Protein AF-A0A0S6X359-F1 (afdb_monomer_lite)

Foldseek 3Di:
DDDDDDDDDDDDDDDDDDDDPPPPPPPPPCPPPPPVVNVVVVVVVVVVVVVVVVVVVVVVCVVVVDPPDQPDDDPDDDDDDPDDLCPDPDVVSNVVVLPDPCNPQVVQKDWDFPVRCVVSVHDAAPADPPHRRTHIDGRDCPSVVVVVPD

Structure (mmCIF, N/CA/C/O backbone):
data_AF-A0A0S6X359-F1
#
_entry.id   AF-A0A0S6X359-F1
#
loop_
_atom_site.group_PDB
_atom_site.id
_atom_site.type_symbol
_atom_site.label_atom_id
_atom_site.label_alt_id
_atom_site.label_comp_id
_atom_site.label_asym_id
_atom_site.label_entity_id
_atom_site.label_seq_id
_atom_site.pdbx_PDB_ins_code
_atom_site.Cartn_x
_atom_site.Cartn_y
_atom_site.Cartn_z
_atom_site.occupancy
_atom_site.B_iso_or_equiv
_atom_site.auth_seq_id
_atom_site.auth_comp_id
_atom_site.auth_asym_id
_atom_site.auth_atom_id
_atom_site.pdbx_PDB_model_num
ATOM 1 N N . MET A 1 1 ? 27.426 44.777 92.783 1.00 36.69 1 MET A N 1
ATOM 2 C CA . MET A 1 1 ? 27.315 44.307 94.180 1.00 36.69 1 MET A CA 1
ATOM 3 C C . MET A 1 1 ? 25.941 43.679 94.297 1.00 36.69 1 MET A C 1
ATOM 5 O O . MET A 1 1 ? 24.993 44.339 93.918 1.00 36.69 1 MET A O 1
ATOM 9 N N . ASP A 1 2 ? 25.731 42.443 94.699 1.00 39.78 2 ASP A N 1
ATOM 10 C CA . ASP A 1 2 ? 26.625 41.382 95.119 1.00 39.78 2 ASP A CA 1
ATOM 11 C C . ASP A 1 2 ? 25.829 40.069 94.984 1.00 39.78 2 ASP A C 1
ATOM 13 O O . ASP A 1 2 ? 24.604 40.048 94.888 1.00 39.78 2 ASP A O 1
ATOM 17 N N . ARG A 1 3 ? 26.592 39.000 94.901 1.00 44.28 3 ARG A N 1
ATOM 18 C CA . ARG A 1 3 ? 26.296 37.586 94.724 1.00 44.28 3 ARG A CA 1
ATOM 19 C C . ARG A 1 3 ? 25.676 37.009 95.997 1.00 44.28 3 ARG A C 1
ATOM 21 O O . ARG A 1 3 ? 26.194 37.316 97.062 1.00 44.28 3 ARG A O 1
ATOM 28 N N . SER A 1 4 ? 24.689 36.110 95.922 1.00 46.25 4 SER A N 1
ATOM 29 C CA . SER A 1 4 ? 24.572 34.955 96.852 1.00 46.25 4 SER A CA 1
ATOM 30 C C . SER A 1 4 ? 23.350 34.078 96.551 1.00 46.25 4 SER A C 1
ATOM 32 O O . SER A 1 4 ? 22.251 34.582 96.378 1.00 46.25 4 SER A O 1
ATOM 34 N N . HIS A 1 5 ? 23.552 32.794 96.224 1.00 42.31 5 HIS A N 1
ATOM 35 C CA . HIS A 1 5 ? 23.699 31.652 97.156 1.00 42.31 5 HIS A CA 1
ATOM 36 C C . HIS A 1 5 ? 22.362 31.355 97.865 1.00 42.31 5 HIS A C 1
ATOM 38 O O . HIS A 1 5 ? 21.879 32.175 98.629 1.00 42.31 5 HIS A O 1
ATOM 44 N N . ALA A 1 6 ? 21.628 30.316 97.448 1.00 51.84 6 ALA A N 1
ATOM 45 C CA . ALA A 1 6 ? 21.773 28.908 97.860 1.00 51.84 6 ALA A CA 1
ATOM 46 C C . ALA A 1 6 ? 21.401 28.666 99.337 1.00 51.84 6 ALA A C 1
ATOM 48 O O . ALA A 1 6 ? 21.749 29.491 100.170 1.00 51.84 6 ALA A O 1
ATOM 49 N N . LEU A 1 7 ? 20.753 27.513 99.595 1.00 50.53 7 LEU A N 1
ATOM 50 C CA . LEU A 1 7 ? 20.481 26.772 100.856 1.00 50.53 7 LEU A CA 1
ATOM 51 C C . LEU A 1 7 ? 18.986 26.380 100.887 1.00 50.53 7 LEU A C 1
ATOM 53 O O . LEU A 1 7 ? 18.125 27.240 100.996 1.00 50.53 7 LEU A O 1
ATOM 57 N N . ASN A 1 8 ? 18.571 25.148 100.571 1.00 38.19 8 ASN A N 1
ATOM 58 C CA . ASN A 1 8 ? 18.839 23.850 101.210 1.00 38.19 8 ASN A CA 1
ATOM 59 C C . ASN A 1 8 ? 18.475 23.820 102.705 1.00 38.19 8 ASN A C 1
ATOM 61 O O . ASN A 1 8 ? 19.251 24.309 103.516 1.00 38.19 8 ASN A O 1
ATOM 65 N N . SER A 1 9 ? 17.354 23.182 103.064 1.00 48.16 9 SER A N 1
ATOM 66 C CA . SER A 1 9 ? 17.328 22.229 104.183 1.00 48.16 9 SER A CA 1
ATOM 67 C C . SER A 1 9 ? 16.037 21.401 104.204 1.00 48.16 9 SER A C 1
ATOM 69 O O . SER A 1 9 ? 14.946 21.873 104.497 1.00 48.16 9 SER A O 1
ATOM 71 N N . THR A 1 10 ? 16.256 20.132 103.901 1.00 45.81 10 THR A N 1
ATOM 72 C CA . THR A 1 10 ? 15.497 18.891 104.087 1.00 45.81 10 THR A CA 1
ATOM 73 C C . THR A 1 10 ? 14.816 18.648 105.448 1.00 45.81 10 THR A C 1
ATOM 75 O O . THR A 1 10 ? 15.339 19.075 106.478 1.00 45.81 10 THR A O 1
ATOM 78 N N . ARG A 1 11 ? 13.832 17.716 105.391 1.00 39.78 11 ARG A N 1
ATOM 79 C CA . ARG A 1 11 ? 13.477 16.624 106.353 1.00 39.78 11 ARG A CA 1
ATOM 80 C C . ARG A 1 11 ? 12.198 16.889 107.186 1.00 39.78 11 ARG A C 1
ATOM 82 O O . ARG A 1 11 ? 12.132 17.927 107.820 1.00 39.78 11 ARG A O 1
ATOM 89 N N . THR A 1 12 ? 11.148 16.055 107.293 1.00 45.44 12 THR A N 1
ATOM 90 C CA . THR A 1 12 ? 10.776 14.654 106.927 1.00 45.44 12 THR A CA 1
ATOM 91 C C . THR A 1 12 ? 9.250 14.535 107.111 1.00 45.44 12 THR A C 1
ATOM 93 O O . THR A 1 12 ? 8.777 14.976 108.153 1.00 45.44 12 THR A O 1
ATOM 96 N N . GLY A 1 13 ? 8.461 14.068 106.135 1.00 38.72 13 GLY A N 1
ATOM 97 C CA . GLY A 1 13 ? 7.997 12.670 105.948 1.00 38.72 13 GLY A CA 1
ATOM 98 C C . GLY A 1 13 ? 6.471 12.590 106.208 1.00 38.72 13 GLY A C 1
ATOM 99 O O . GLY A 1 13 ? 5.935 13.592 106.679 1.00 38.72 13 GLY A O 1
ATOM 100 N N . PRO A 1 14 ? 5.769 11.453 106.037 1.00 53.47 14 PRO A N 1
ATOM 101 C CA . PRO A 1 14 ? 5.949 10.318 105.120 1.00 53.47 14 PRO A CA 1
ATOM 102 C C . PRO A 1 14 ? 4.698 10.121 104.227 1.00 53.47 14 PRO A C 1
ATOM 104 O O . PRO A 1 14 ? 3.604 10.176 104.763 1.00 53.47 14 PRO A O 1
ATOM 107 N N . GLU A 1 15 ? 4.802 9.830 102.928 1.00 48.56 15 GLU A N 1
ATOM 108 C CA . GLU A 1 15 ? 3.670 9.192 102.227 1.00 48.56 15 GLU A CA 1
ATOM 109 C C . GLU A 1 15 ? 4.017 8.728 100.814 1.00 48.56 15 GLU A C 1
ATOM 111 O O . GLU A 1 15 ? 4.836 9.339 100.129 1.00 48.56 15 GLU A O 1
ATOM 116 N N . GLU A 1 16 ? 3.312 7.663 100.443 1.00 51.72 16 GLU A N 1
ATOM 117 C CA . GLU A 1 16 ? 3.075 7.131 99.101 1.00 51.72 16 GLU A CA 1
ATOM 118 C C . GLU A 1 16 ? 4.071 6.085 98.598 1.00 51.72 16 GLU A C 1
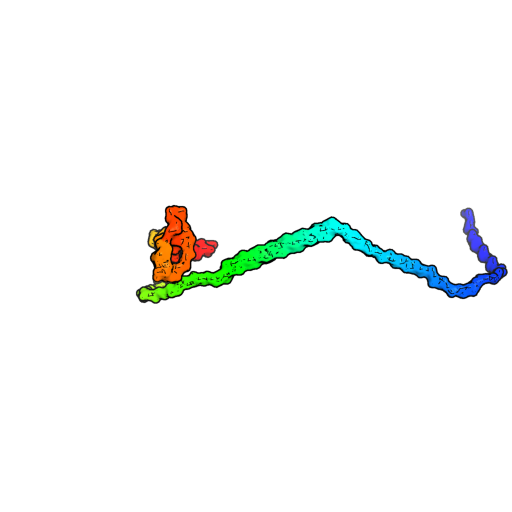ATOM 120 O O . GLU A 1 16 ? 4.992 6.311 97.811 1.00 51.72 16 GLU A O 1
ATOM 125 N N . ASP A 1 17 ? 3.786 4.893 99.122 1.00 50.84 17 ASP A N 1
ATOM 126 C CA . ASP A 1 17 ? 3.877 3.607 98.456 1.00 50.84 17 ASP A CA 1
ATOM 127 C C . ASP A 1 17 ? 3.373 3.648 96.997 1.00 50.84 17 ASP A C 1
ATOM 129 O O . ASP A 1 17 ? 2.346 4.244 96.673 1.00 50.84 17 ASP A O 1
ATOM 133 N N . ASP A 1 18 ? 4.112 2.903 96.181 1.00 50.03 18 ASP A N 1
ATOM 134 C CA . ASP A 1 18 ? 3.667 2.079 95.063 1.00 50.03 18 ASP A CA 1
ATOM 135 C C . ASP A 1 18 ? 3.185 2.729 93.751 1.00 50.03 18 ASP A C 1
ATOM 137 O O . ASP A 1 18 ? 2.108 3.299 93.583 1.00 50.03 18 ASP A O 1
ATOM 141 N N . GLU A 1 19 ? 4.062 2.515 92.770 1.00 55.19 19 GLU A N 1
ATOM 142 C CA . GLU A 1 19 ? 3.860 2.472 91.331 1.00 55.19 19 GLU A CA 1
ATOM 143 C C . GLU A 1 19 ? 2.450 2.037 90.896 1.00 55.19 19 GLU A C 1
ATOM 145 O O . GLU A 1 19 ? 2.047 0.897 91.101 1.00 55.19 19 GLU A O 1
ATOM 150 N N . ASP A 1 20 ? 1.773 2.888 90.124 1.00 48.50 20 ASP A N 1
ATOM 151 C CA . ASP A 1 20 ? 0.912 2.401 89.048 1.00 48.50 20 ASP A CA 1
ATOM 152 C C . ASP A 1 20 ? 0.941 3.387 87.875 1.00 48.50 20 ASP A C 1
ATOM 154 O O . ASP A 1 20 ? 0.228 4.393 87.795 1.00 48.50 20 ASP A O 1
ATOM 158 N N . GLY A 1 21 ? 1.858 3.111 86.948 1.00 51.25 21 GLY A N 1
ATOM 159 C CA . GLY A 1 21 ? 2.029 3.848 85.707 1.00 51.25 21 GLY A CA 1
ATOM 160 C C . GLY A 1 21 ? 0.817 3.692 84.792 1.00 51.25 21 GLY A C 1
ATOM 161 O O . GLY A 1 21 ? 0.808 2.852 83.899 1.00 51.25 21 GLY A O 1
ATOM 162 N N . GLN A 1 22 ? -0.177 4.564 84.947 1.00 45.03 22 GLN A N 1
ATOM 163 C CA . GLN A 1 22 ? -1.265 4.748 83.981 1.00 45.03 22 GLN A CA 1
ATOM 164 C C . GLN A 1 22 ? -1.031 6.004 83.135 1.00 45.03 22 GLN A C 1
ATOM 166 O O . GLN A 1 22 ? -1.854 6.913 83.048 1.00 45.03 22 GLN A O 1
ATOM 171 N N . GLY A 1 23 ? 0.116 6.042 82.456 1.00 48.44 23 GLY A N 1
ATOM 172 C CA . GLY A 1 23 ? 0.309 6.896 81.289 1.00 48.44 23 GLY A CA 1
ATOM 173 C C . GLY A 1 23 ? -0.440 6.292 80.105 1.00 48.44 23 GLY A C 1
ATOM 174 O O . GLY A 1 23 ? 0.139 5.556 79.312 1.00 48.44 23 GLY A O 1
ATOM 175 N N . ALA A 1 24 ? -1.742 6.553 79.998 1.00 48.31 24 ALA 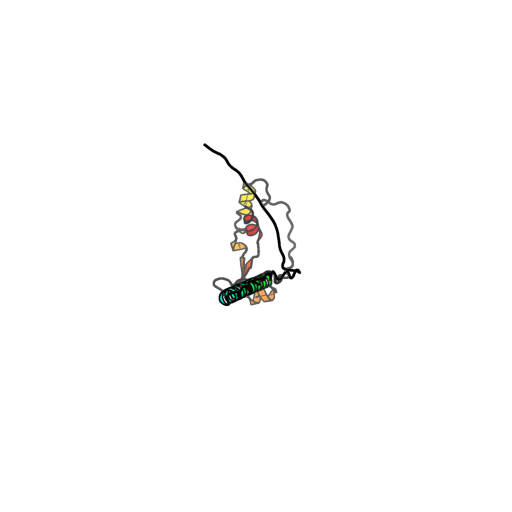A N 1
ATOM 176 C CA . ALA A 1 24 ? -2.543 6.125 78.859 1.00 48.31 24 ALA A CA 1
ATOM 177 C C . ALA A 1 24 ? -2.047 6.822 77.578 1.00 48.31 24 ALA A C 1
ATOM 179 O O . ALA A 1 24 ? -2.421 7.955 77.277 1.00 48.31 24 ALA A O 1
ATOM 180 N N . TYR A 1 25 ? -1.201 6.142 76.802 1.00 54.09 25 TYR A N 1
ATOM 181 C CA . TYR A 1 25 ? -0.859 6.553 75.444 1.00 54.09 25 TYR A CA 1
ATOM 182 C C . TYR A 1 25 ? -2.120 6.456 74.583 1.00 54.09 25 TYR A C 1
ATOM 184 O O . TYR A 1 25 ? -2.498 5.391 74.090 1.00 54.09 25 TYR A O 1
ATOM 192 N N . GLN A 1 26 ? -2.814 7.580 74.440 1.00 56.38 26 GLN A N 1
ATOM 193 C CA . GLN A 1 26 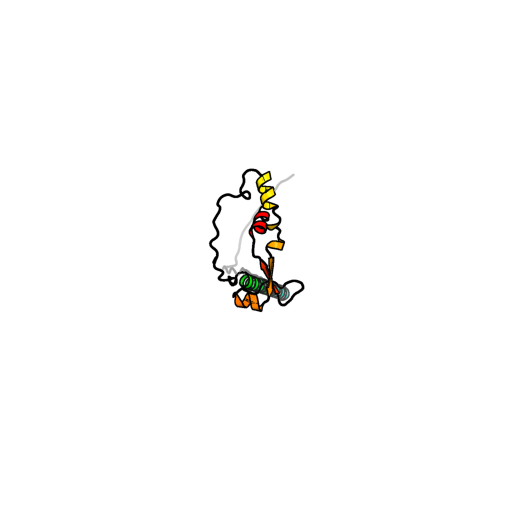? -3.989 7.697 73.597 1.00 56.38 26 GLN A CA 1
ATOM 194 C C . GLN A 1 26 ? -3.538 7.666 72.131 1.00 56.38 26 GLN A C 1
ATOM 196 O O . GLN A 1 26 ? -3.219 8.687 71.524 1.00 56.38 26 GLN A O 1
ATOM 201 N N . TRP A 1 27 ? -3.482 6.467 71.550 1.00 47.00 27 TRP A N 1
ATOM 202 C CA . TRP A 1 27 ? -3.286 6.292 70.116 1.00 47.00 27 TRP A CA 1
ATOM 203 C C . TRP A 1 27 ? -4.485 6.893 69.381 1.00 47.00 27 TRP A C 1
ATOM 205 O O . TRP A 1 27 ? -5.520 6.245 69.205 1.00 47.00 27 TRP A O 1
ATOM 215 N N . HIS A 1 28 ? -4.356 8.137 68.919 1.00 51.56 28 HIS A N 1
ATOM 216 C CA . HIS A 1 28 ? -5.240 8.670 67.894 1.00 51.56 28 HIS A CA 1
ATOM 217 C C . HIS A 1 28 ? -5.003 7.871 66.610 1.00 51.56 28 HIS A C 1
ATOM 219 O O . HIS A 1 28 ? -4.172 8.216 65.772 1.00 51.56 28 HIS A O 1
ATOM 225 N N . THR A 1 29 ? -5.743 6.776 66.445 1.00 60.03 29 THR A N 1
ATOM 226 C CA . THR A 1 29 ? -5.913 6.143 65.142 1.00 60.03 29 THR A CA 1
ATOM 227 C C . THR A 1 29 ? -6.657 7.144 64.270 1.00 60.03 29 THR A C 1
ATOM 229 O O . THR A 1 29 ? -7.881 7.264 64.305 1.00 60.03 29 THR A O 1
ATOM 232 N N . GLN A 1 30 ? -5.895 7.933 63.513 1.00 56.25 30 GLN A N 1
ATOM 233 C CA . GLN A 1 30 ? -6.420 8.842 62.507 1.00 56.25 30 GLN A CA 1
ATOM 234 C C . GLN A 1 30 ? -7.052 7.982 61.406 1.00 56.25 30 GLN A C 1
ATOM 236 O O . GLN A 1 30 ? -6.434 7.630 60.401 1.00 56.25 30 GLN A O 1
ATOM 241 N N . ARG A 1 31 ? -8.304 7.570 61.624 1.00 51.72 31 ARG A N 1
ATOM 242 C CA . ARG A 1 31 ? -9.117 6.886 60.626 1.00 51.72 31 ARG A CA 1
ATOM 243 C C . ARG A 1 31 ? -9.404 7.925 59.555 1.00 51.72 31 ARG A C 1
ATOM 245 O O . ARG A 1 31 ? -10.353 8.695 59.671 1.00 51.72 31 ARG A O 1
ATOM 252 N N . SER A 1 32 ? -8.518 8.008 58.562 1.00 57.84 32 SER A N 1
ATOM 253 C CA . SER A 1 32 ? -8.685 8.904 57.423 1.00 57.84 32 SER A CA 1
ATOM 254 C C . SER A 1 32 ? -9.991 8.532 56.722 1.00 57.84 32 SER A C 1
ATOM 256 O O . SER A 1 32 ? -10.086 7.587 55.943 1.00 57.84 32 SER A O 1
ATOM 258 N N . SER A 1 33 ? -11.046 9.256 57.079 1.00 59.41 33 SER A N 1
ATOM 259 C CA . SER A 1 33 ? -12.329 9.240 56.403 1.00 59.41 33 SER A CA 1
ATOM 260 C C . SER A 1 33 ? -12.076 9.802 55.007 1.00 59.41 33 SER A C 1
ATOM 262 O O . SER A 1 33 ? -12.167 11.010 54.773 1.00 59.41 33 SER A O 1
ATOM 264 N N . ARG A 1 34 ? -11.663 8.932 54.079 1.00 60.12 34 ARG A N 1
ATOM 265 C CA . ARG A 1 34 ? -11.562 9.273 52.663 1.00 60.12 34 ARG A CA 1
ATOM 266 C C . ARG A 1 34 ? -12.941 9.745 52.229 1.00 60.12 34 ARG A C 1
ATOM 268 O O . ARG A 1 34 ? -13.904 8.984 52.270 1.00 60.12 34 ARG A O 1
ATOM 275 N N . SER A 1 35 ? -13.019 11.018 51.858 1.00 69.50 35 SER A N 1
ATOM 276 C CA . SER A 1 35 ? -14.245 11.630 51.363 1.00 69.50 35 SER A CA 1
ATOM 277 C C . SER A 1 35 ? -14.847 10.758 50.251 1.00 69.50 35 SER A C 1
ATOM 279 O O . SER A 1 35 ? -14.128 10.362 49.331 1.00 69.50 35 SER A O 1
ATOM 281 N N . PRO A 1 36 ? -16.159 10.473 50.267 1.00 70.88 36 PRO A N 1
ATOM 282 C CA . PRO A 1 36 ? -16.799 9.690 49.208 1.00 70.88 36 PRO A CA 1
ATOM 283 C C . PRO A 1 36 ? -16.588 10.313 47.815 1.00 70.88 36 PRO A C 1
ATOM 285 O O . PRO A 1 36 ? -16.563 9.605 46.809 1.00 70.88 36 PRO A O 1
ATOM 288 N N . ARG A 1 37 ? -16.330 11.629 47.751 1.00 71.00 37 ARG A N 1
ATOM 289 C CA . ARG A 1 37 ? -16.006 12.352 46.513 1.00 71.00 37 ARG A CA 1
ATOM 290 C C . ARG A 1 37 ? -14.653 11.943 45.924 1.00 71.00 37 ARG A C 1
ATOM 292 O O . ARG A 1 37 ? -14.543 11.824 44.708 1.00 71.00 37 ARG A O 1
ATOM 299 N N . THR A 1 38 ? -13.637 11.687 46.753 1.00 74.44 38 THR A N 1
ATOM 300 C CA . THR A 1 38 ? -12.316 11.256 46.260 1.00 74.44 38 THR A CA 1
ATOM 301 C C . THR A 1 38 ? -12.335 9.801 45.796 1.00 74.44 38 THR A C 1
ATOM 303 O O . THR A 1 38 ? -11.687 9.485 44.800 1.00 74.44 38 THR A O 1
ATOM 306 N N . SER A 1 39 ? -13.144 8.944 46.431 1.00 79.06 39 SER A N 1
ATOM 307 C CA . SER A 1 39 ? -13.396 7.579 45.942 1.00 79.06 39 SER A CA 1
ATOM 308 C C . SER A 1 39 ? -14.139 7.568 44.605 1.00 79.06 39 SER A C 1
ATOM 310 O O . SER A 1 39 ? -13.753 6.825 43.710 1.00 79.06 39 SER A O 1
ATOM 312 N N . CYS A 1 40 ? -15.152 8.421 44.423 1.00 86.31 40 CYS A N 1
ATOM 313 C CA . CYS A 1 40 ? -15.886 8.511 43.156 1.00 86.31 40 CYS A CA 1
ATOM 314 C C . CYS A 1 40 ? -14.978 8.940 41.989 1.00 86.31 40 CYS A C 1
ATOM 316 O O . CYS A 1 40 ? -14.972 8.309 40.934 1.00 86.31 40 CYS A O 1
ATOM 318 N N . LEU A 1 41 ? -14.134 9.958 42.195 1.00 89.12 41 LEU A N 1
ATOM 319 C CA . LEU A 1 41 ? -13.168 10.394 41.182 1.00 89.12 41 LEU A CA 1
ATOM 320 C C . LEU A 1 41 ? -12.104 9.329 40.883 1.00 89.12 41 LEU A C 1
ATOM 322 O O . LEU A 1 41 ? -11.675 9.200 39.738 1.00 89.12 41 LEU A O 1
ATOM 326 N N . ALA A 1 42 ? -11.682 8.559 41.889 1.00 90.12 42 ALA A N 1
ATOM 327 C CA . ALA A 1 42 ? -10.769 7.439 41.687 1.00 90.12 42 ALA A CA 1
ATOM 328 C C . ALA A 1 42 ? -11.413 6.332 40.835 1.00 90.12 42 ALA A C 1
ATOM 330 O O . ALA A 1 42 ? -10.784 5.869 39.888 1.00 90.12 42 ALA A O 1
ATOM 331 N N . LEU A 1 43 ? -12.674 5.979 41.109 1.00 92.81 43 LEU A N 1
ATOM 332 C CA . LEU A 1 43 ? -13.438 5.009 40.315 1.00 92.81 43 LEU A CA 1
ATOM 333 C C . LEU A 1 43 ? -13.651 5.483 38.873 1.00 92.81 43 LEU A C 1
ATOM 335 O O . LEU A 1 43 ? -13.481 4.716 37.933 1.00 92.81 43 LEU A O 1
ATOM 339 N N . LEU A 1 44 ? -13.971 6.761 38.671 1.00 95.56 44 LEU A N 1
ATOM 340 C CA . LEU A 1 44 ? -14.121 7.308 37.324 1.00 95.56 44 LEU A CA 1
ATOM 341 C C . LEU A 1 44 ? -12.810 7.215 36.526 1.00 95.56 44 LEU A C 1
ATOM 343 O O . LEU A 1 44 ? -12.817 6.818 35.363 1.00 95.56 44 LEU A O 1
ATOM 347 N N . ARG A 1 45 ? -11.670 7.537 37.151 1.00 95.31 45 ARG A N 1
ATOM 348 C CA . ARG A 1 45 ? -10.348 7.449 36.507 1.00 95.31 45 ARG A CA 1
ATOM 349 C C . ARG A 1 45 ? -9.980 6.017 36.131 1.00 95.31 45 ARG A C 1
ATOM 351 O O . ARG A 1 45 ? -9.465 5.804 35.036 1.00 95.31 45 ARG A O 1
ATOM 358 N N . THR A 1 46 ? -10.248 5.045 37.003 1.00 96.06 46 THR A N 1
ATOM 359 C CA . THR A 1 46 ? -9.975 3.635 36.692 1.00 96.06 46 THR A CA 1
ATOM 360 C C . THR A 1 46 ? -10.864 3.133 35.559 1.00 96.06 46 THR A C 1
ATOM 362 O O . THR A 1 46 ? -10.365 2.446 34.671 1.00 96.06 46 THR A O 1
ATOM 365 N N . LEU A 1 47 ? -12.138 3.536 35.516 1.00 97.12 47 LEU A N 1
ATOM 366 C CA . LEU A 1 47 ? -13.042 3.204 34.411 1.00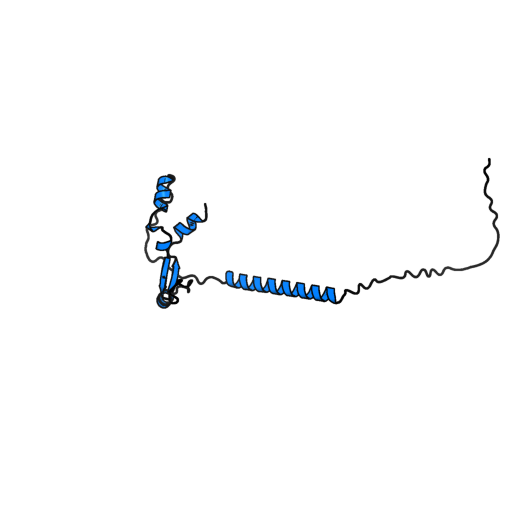 97.12 47 LEU A CA 1
ATOM 367 C C . LEU A 1 47 ? -12.569 3.791 33.074 1.00 97.12 47 LEU A C 1
ATOM 369 O O . LEU A 1 47 ? -12.540 3.072 32.078 1.00 97.12 47 LEU A O 1
ATOM 373 N N . ILE A 1 48 ? -12.141 5.059 33.045 1.00 97.56 48 ILE A N 1
ATOM 374 C CA . ILE A 1 48 ? -11.605 5.695 31.827 1.00 97.56 48 ILE A CA 1
ATOM 375 C C . ILE A 1 48 ? -10.334 4.981 31.348 1.00 97.56 48 ILE A C 1
ATOM 377 O O . ILE A 1 48 ? -10.187 4.728 30.153 1.00 97.56 48 ILE A O 1
ATOM 381 N N . LEU A 1 49 ? -9.425 4.619 32.260 1.00 97.25 49 LEU A N 1
ATOM 382 C CA . LEU A 1 49 ? -8.210 3.879 31.907 1.00 97.25 49 LEU A CA 1
ATOM 383 C C . LEU A 1 49 ? -8.525 2.490 31.344 1.00 97.25 49 LEU A C 1
ATOM 385 O O . LEU A 1 49 ? -7.942 2.107 30.335 1.00 97.25 49 LEU A O 1
ATOM 389 N N . LEU A 1 50 ? -9.466 1.758 31.946 1.00 97.56 50 LEU A N 1
ATOM 390 C CA . LEU A 1 50 ? -9.899 0.451 31.444 1.00 97.56 50 LEU A CA 1
ATOM 391 C C . LEU A 1 50 ? -10.576 0.562 30.072 1.00 97.56 50 LEU A C 1
ATOM 393 O O . LEU A 1 50 ? -10.302 -0.247 29.185 1.00 97.56 50 LEU A O 1
ATOM 397 N N . ALA A 1 51 ? -11.415 1.579 29.866 1.00 97.56 51 ALA A N 1
ATOM 398 C CA . ALA A 1 51 ? -12.031 1.856 28.570 1.00 97.56 51 ALA A CA 1
ATOM 399 C C . ALA A 1 51 ? -10.975 2.193 27.503 1.00 97.56 51 ALA A C 1
ATOM 401 O O . ALA A 1 51 ? -11.012 1.655 26.401 1.00 97.56 51 ALA A O 1
ATOM 402 N N . SER A 1 52 ? -9.984 3.018 27.846 1.00 98.06 52 SER A N 1
ATOM 403 C CA . SER A 1 52 ? -8.872 3.343 26.947 1.00 98.06 52 SER A CA 1
ATOM 404 C C . SER A 1 52 ? -8.029 2.109 26.615 1.00 98.06 52 SER A C 1
ATOM 406 O O . SER A 1 52 ? -7.755 1.844 25.445 1.00 98.06 52 SER A O 1
ATOM 408 N N . LEU A 1 53 ? -7.654 1.311 27.619 1.00 97.56 53 LEU A N 1
ATOM 409 C CA . LEU A 1 53 ? -6.831 0.117 27.427 1.00 97.56 53 LEU A CA 1
ATOM 410 C C . LEU A 1 53 ? -7.551 -0.937 26.578 1.00 97.56 53 LEU A C 1
ATOM 412 O O . LEU A 1 53 ? -6.953 -1.502 25.667 1.00 97.56 53 LEU A O 1
ATOM 416 N N . SER A 1 54 ? -8.839 -1.169 26.841 1.00 97.31 54 SER A N 1
ATOM 417 C CA . SER A 1 54 ? -9.654 -2.100 26.054 1.00 97.31 54 SER A CA 1
ATOM 418 C C . SER A 1 54 ? -9.838 -1.625 24.613 1.00 97.31 54 SER A C 1
ATOM 420 O O . SER A 1 54 ? -9.677 -2.426 23.694 1.00 97.31 54 SER A O 1
ATOM 422 N N . LEU A 1 55 ? -10.082 -0.330 24.386 1.00 97.00 55 LEU A N 1
ATOM 423 C CA . LEU A 1 55 ? -10.176 0.221 23.035 1.00 97.00 55 LEU A CA 1
ATOM 424 C C . LEU A 1 55 ? -8.854 0.066 22.271 1.00 97.00 55 LEU A C 1
ATOM 426 O O . LEU A 1 55 ? -8.858 -0.407 21.138 1.00 97.00 55 LEU A O 1
ATOM 430 N N . ASN A 1 56 ? -7.722 0.390 22.901 1.00 96.25 56 ASN A N 1
ATOM 431 C CA . ASN A 1 56 ? -6.401 0.195 22.300 1.00 96.25 56 ASN A CA 1
ATOM 432 C C . ASN A 1 56 ? -6.125 -1.285 21.998 1.00 96.25 56 ASN A C 1
ATOM 434 O O . ASN A 1 56 ? -5.648 -1.602 20.912 1.00 96.25 56 ASN A O 1
ATOM 438 N N . ALA A 1 57 ? -6.480 -2.203 22.902 1.00 95.56 57 ALA A N 1
ATOM 439 C CA . ALA A 1 57 ? -6.339 -3.639 22.667 1.00 95.56 57 ALA A CA 1
ATOM 440 C C . ALA A 1 57 ? -7.177 -4.118 21.468 1.00 95.56 57 ALA A C 1
ATOM 442 O O . ALA A 1 57 ? -6.687 -4.892 20.647 1.00 95.56 57 ALA A O 1
ATOM 443 N N . VAL A 1 58 ? -8.412 -3.624 21.319 1.00 95.88 58 VAL A N 1
ATOM 444 C CA . VAL A 1 58 ? -9.273 -3.932 20.164 1.00 95.88 58 VAL A CA 1
ATOM 445 C C . VAL A 1 58 ? -8.682 -3.378 18.868 1.00 95.88 58 VAL A C 1
ATOM 447 O O . VAL A 1 58 ? -8.660 -4.082 17.859 1.00 95.88 58 VAL A O 1
ATOM 450 N N . LEU A 1 59 ? -8.183 -2.141 18.876 1.00 93.38 59 LEU A N 1
ATOM 451 C CA . LEU A 1 59 ? -7.560 -1.529 17.700 1.00 93.38 59 LEU A CA 1
ATOM 452 C C . LEU A 1 59 ? -6.293 -2.282 17.279 1.00 93.38 59 LEU A C 1
ATOM 454 O O . LEU A 1 59 ? -6.156 -2.623 16.106 1.00 93.38 59 LEU A O 1
ATOM 458 N N . LEU A 1 60 ? -5.429 -2.633 18.235 1.00 91.94 60 LEU A N 1
ATOM 459 C CA . LEU A 1 60 ? -4.237 -3.442 17.981 1.00 91.94 60 LEU A CA 1
ATOM 460 C C . LEU A 1 60 ? -4.613 -4.826 17.449 1.00 91.94 60 LEU A C 1
ATOM 462 O O . LEU A 1 60 ? -4.050 -5.270 16.455 1.00 91.94 60 LEU A O 1
ATOM 466 N N . HIS A 1 61 ? -5.609 -5.494 18.036 1.00 91.38 61 HIS A N 1
ATOM 467 C CA . HIS A 1 61 ? -6.075 -6.784 17.529 1.00 91.38 61 HIS A CA 1
ATOM 468 C C . HIS A 1 61 ? -6.568 -6.686 16.078 1.00 91.38 61 HIS A C 1
ATOM 470 O O . HIS A 1 61 ? -6.290 -7.569 15.274 1.00 91.38 61 HIS A O 1
ATOM 476 N N . ARG A 1 62 ? -7.279 -5.612 15.712 1.00 85.56 62 ARG A N 1
ATOM 477 C CA . ARG A 1 62 ? -7.718 -5.388 14.324 1.00 85.56 62 ARG A CA 1
ATOM 478 C C . ARG A 1 62 ? -6.555 -5.090 13.379 1.00 85.56 62 ARG A C 1
ATOM 480 O O . ARG A 1 62 ? -6.608 -5.523 12.235 1.00 85.56 62 ARG A O 1
ATOM 487 N N . GLN A 1 63 ? -5.523 -4.392 13.846 1.00 80.38 63 GLN A N 1
ATOM 488 C CA . GLN A 1 63 ? -4.335 -4.068 13.053 1.00 80.38 63 GLN A CA 1
ATOM 489 C C . GLN A 1 63 ? -3.415 -5.280 12.838 1.00 80.38 63 GLN A C 1
ATOM 491 O O . GLN A 1 63 ? -2.855 -5.441 11.758 1.00 80.38 63 GLN A O 1
ATOM 496 N N . TYR A 1 64 ? -3.266 -6.134 13.853 1.00 79.00 64 TYR A N 1
ATOM 497 C CA . TYR A 1 64 ? -2.422 -7.334 13.810 1.00 79.00 64 TYR A CA 1
ATOM 498 C C . TYR A 1 64 ? -3.177 -8.607 13.422 1.00 79.00 64 TYR A C 1
ATOM 500 O O . TYR A 1 64 ? -2.569 -9.677 13.326 1.00 79.00 64 TYR A O 1
ATOM 508 N N . ALA A 1 65 ? -4.489 -8.520 13.183 1.00 79.06 65 ALA A N 1
ATOM 509 C CA . ALA A 1 65 ? -5.224 -9.589 12.528 1.00 79.06 65 ALA A CA 1
ATOM 510 C C . ALA A 1 65 ? -4.508 -9.906 11.211 1.00 79.06 65 ALA A C 1
ATOM 512 O O . ALA A 1 65 ? -4.276 -9.012 10.397 1.00 79.06 65 ALA A O 1
ATOM 513 N N . LYS A 1 66 ? -4.094 -11.169 11.043 1.00 71.00 66 LYS A N 1
ATOM 514 C CA . LYS A 1 66 ? -3.263 -11.586 9.910 1.00 71.00 66 LYS A CA 1
ATOM 515 C C . LYS A 1 66 ? -3.887 -11.084 8.605 1.00 71.00 66 LYS A C 1
ATOM 517 O O . LYS A 1 66 ? -5.035 -11.446 8.328 1.00 71.00 66 LYS A O 1
ATOM 522 N N . PRO A 1 67 ? -3.160 -10.287 7.803 1.00 67.00 67 PRO A N 1
ATOM 523 C CA . PRO A 1 67 ? -3.674 -9.863 6.518 1.00 67.00 67 PRO A CA 1
ATOM 524 C C . PRO A 1 67 ? -3.909 -11.107 5.663 1.00 67.00 67 PRO A C 1
ATOM 526 O O . PRO A 1 67 ? -3.069 -12.010 5.610 1.00 67.00 67 PRO A O 1
ATOM 529 N N . ARG A 1 68 ? -5.070 -11.172 5.010 1.00 68.00 68 ARG A N 1
ATOM 530 C CA . ARG A 1 68 ? -5.351 -12.225 4.036 1.00 68.00 68 ARG A CA 1
ATOM 531 C C . ARG A 1 68 ? -4.438 -11.985 2.835 1.00 68.00 68 ARG A C 1
ATOM 533 O O . ARG A 1 68 ? -4.663 -11.064 2.058 1.00 68.00 68 ARG A O 1
ATOM 540 N N . THR A 1 69 ? -3.363 -12.756 2.730 1.00 67.88 69 THR A N 1
ATOM 541 C CA . THR A 1 69 ? -2.438 -12.670 1.598 1.00 67.88 69 THR A CA 1
ATOM 542 C C . THR A 1 69 ? -3.112 -13.221 0.354 1.00 67.88 69 THR A C 1
ATOM 544 O O . THR A 1 69 ? -3.644 -14.329 0.392 1.00 67.88 69 THR A O 1
ATOM 547 N N . ALA A 1 70 ? -3.047 -12.492 -0.756 1.00 65.88 70 ALA A N 1
ATOM 548 C CA . ALA A 1 70 ? -3.350 -13.083 -2.049 1.00 65.88 70 ALA A CA 1
ATOM 549 C C . ALA A 1 70 ? -2.286 -14.158 -2.322 1.00 65.88 70 ALA A C 1
ATOM 551 O O . ALA A 1 70 ? -1.091 -13.860 -2.302 1.00 65.88 70 ALA A O 1
ATOM 552 N N . HIS A 1 71 ? -2.687 -15.411 -2.538 1.00 73.31 71 HIS A N 1
ATOM 553 C CA . HIS A 1 71 ? -1.781 -16.539 -2.803 1.00 73.31 71 HIS A CA 1
ATOM 554 C C . HIS A 1 71 ? -1.158 -16.480 -4.217 1.00 73.31 71 HIS A C 1
ATOM 556 O O . HIS A 1 71 ? -1.035 -17.490 -4.911 1.00 73.31 71 HIS A O 1
ATOM 562 N N . LEU A 1 72 ? -0.769 -15.281 -4.656 1.00 71.38 72 LEU A N 1
ATOM 563 C CA . LEU A 1 72 ? -0.228 -14.991 -5.975 1.00 71.38 72 LEU A CA 1
ATOM 564 C C . LEU A 1 72 ? 1.091 -15.736 -6.181 1.00 71.38 72 LEU A C 1
ATOM 566 O O . LEU A 1 72 ? 2.037 -15.619 -5.400 1.00 71.38 72 LEU A O 1
ATOM 570 N N . ARG A 1 73 ? 1.157 -16.496 -7.273 1.00 70.06 73 ARG A N 1
ATOM 571 C CA . ARG A 1 73 ? 2.374 -17.160 -7.740 1.00 70.06 73 ARG A CA 1
ATOM 572 C C . ARG A 1 73 ? 2.918 -16.413 -8.948 1.00 70.06 73 ARG A C 1
ATOM 574 O O . ARG A 1 73 ? 2.160 -16.082 -9.854 1.00 70.06 73 ARG A O 1
ATOM 581 N N . ARG A 1 74 ? 4.237 -16.209 -8.999 1.00 69.06 74 ARG A N 1
ATOM 582 C CA . ARG A 1 74 ? 4.907 -15.785 -10.235 1.00 69.06 74 ARG A CA 1
ATOM 583 C C . ARG A 1 74 ? 4.831 -16.939 -11.231 1.00 69.06 74 ARG A C 1
ATOM 585 O O . ARG A 1 74 ? 5.484 -17.959 -11.048 1.00 69.06 74 ARG A O 1
ATOM 592 N N . ASN A 1 75 ? 3.984 -16.789 -12.238 1.00 81.56 75 ASN A N 1
ATOM 593 C CA . ASN A 1 75 ? 3.780 -17.754 -13.318 1.00 81.56 75 ASN A CA 1
ATOM 594 C C . ASN A 1 75 ? 4.564 -17.393 -14.589 1.00 81.56 75 ASN A C 1
ATOM 596 O O . ASN A 1 75 ? 4.644 -18.208 -15.503 1.00 81.56 75 ASN A O 1
ATOM 600 N N . LEU A 1 76 ? 5.145 -16.193 -14.644 1.00 80.25 76 LEU A N 1
ATOM 601 C CA . LEU A 1 76 ? 5.964 -15.732 -15.756 1.00 80.25 76 LEU A CA 1
ATOM 602 C C . LEU A 1 76 ? 7.452 -15.869 -15.402 1.00 80.25 76 LEU A C 1
ATOM 604 O O . LEU A 1 76 ? 7.878 -15.321 -14.379 1.00 80.25 76 LEU A O 1
ATOM 608 N N . PRO A 1 77 ? 8.250 -16.583 -16.216 1.00 80.44 77 PRO A N 1
ATOM 609 C CA . PRO A 1 77 ? 9.694 -16.602 -16.054 1.00 80.44 77 PRO A CA 1
ATOM 610 C C . PRO A 1 77 ? 10.245 -15.230 -16.454 1.00 80.44 77 PRO A C 1
ATOM 612 O O . PRO A 1 77 ? 10.383 -14.920 -17.634 1.00 80.44 77 PRO A O 1
ATOM 615 N N . LEU A 1 78 ? 10.534 -14.393 -15.459 1.00 80.12 78 LEU A N 1
ATOM 616 C CA . LEU A 1 78 ? 11.266 -13.147 -15.657 1.00 80.12 78 LEU A CA 1
ATOM 617 C C . LEU A 1 78 ? 12.759 -13.395 -15.455 1.00 80.12 78 LEU A C 1
ATOM 619 O O . LEU A 1 78 ? 13.168 -14.015 -14.471 1.00 80.12 78 LEU A O 1
ATOM 623 N N . VAL A 1 79 ? 13.569 -12.894 -16.386 1.00 83.75 79 VAL A N 1
ATOM 624 C CA . VAL A 1 79 ? 15.025 -12.875 -16.237 1.00 83.75 79 VAL A CA 1
ATOM 625 C C . VAL A 1 79 ? 15.366 -11.901 -15.116 1.00 83.75 79 VAL A C 1
ATOM 627 O O . VAL A 1 79 ? 14.999 -10.729 -15.168 1.00 83.75 79 VAL A O 1
ATOM 630 N N . TYR A 1 80 ? 16.059 -12.394 -14.093 1.00 77.19 80 TYR A N 1
ATOM 631 C CA . TYR A 1 80 ? 16.606 -11.537 -13.053 1.00 77.19 80 TYR A CA 1
ATOM 632 C C . TYR A 1 80 ? 17.855 -10.837 -13.589 1.00 77.19 80 TYR A C 1
ATOM 634 O O . TYR A 1 80 ? 18.826 -11.496 -13.963 1.00 77.19 80 TYR A O 1
ATOM 642 N N . VAL A 1 81 ? 17.825 -9.508 -13.620 1.00 82.69 81 VAL A N 1
ATOM 643 C CA . VAL A 1 81 ? 18.971 -8.674 -13.984 1.00 82.69 81 VAL A CA 1
ATOM 644 C C . VAL A 1 81 ? 19.502 -8.051 -12.697 1.00 82.69 81 VAL A C 1
ATOM 646 O O . VAL A 1 81 ? 18.788 -7.306 -12.034 1.00 82.69 81 VAL A O 1
ATOM 649 N N . ALA A 1 82 ? 20.730 -8.411 -12.316 1.00 77.19 82 ALA A N 1
ATOM 650 C CA . ALA A 1 82 ? 21.337 -7.967 -11.058 1.00 77.19 82 ALA A CA 1
ATOM 651 C C . ALA A 1 82 ? 21.758 -6.490 -11.081 1.00 77.19 82 ALA A C 1
ATOM 653 O O . ALA A 1 82 ? 21.768 -5.861 -10.028 1.00 77.19 82 ALA A O 1
ATOM 654 N N . HIS A 1 83 ? 22.097 -5.973 -12.267 1.00 84.31 83 HIS A N 1
ATOM 655 C CA . HIS A 1 83 ? 22.565 -4.607 -12.473 1.00 84.31 83 HIS A CA 1
ATOM 656 C C . HIS A 1 83 ? 21.852 -3.962 -13.653 1.00 84.31 83 HIS A C 1
ATOM 658 O O . HIS A 1 83 ? 21.850 -4.484 -14.768 1.00 84.31 83 HIS A O 1
ATOM 664 N N . THR A 1 84 ? 21.257 -2.817 -13.381 1.00 88.31 84 THR A N 1
ATOM 665 C CA . THR A 1 84 ? 20.469 -1.977 -14.272 1.00 88.31 84 THR A CA 1
ATOM 666 C C . THR A 1 84 ? 20.909 -0.526 -14.100 1.00 88.31 84 THR A C 1
ATOM 668 O O . THR A 1 84 ? 21.697 -0.184 -13.219 1.00 88.31 84 THR A O 1
ATOM 671 N N . ASP A 1 85 ? 20.362 0.371 -14.910 1.00 92.31 85 ASP A N 1
ATOM 672 C CA . ASP A 1 85 ? 20.645 1.796 -14.744 1.00 92.31 85 ASP A CA 1
ATOM 673 C C . ASP A 1 85 ? 20.118 2.342 -13.400 1.00 92.31 85 ASP A C 1
ATOM 675 O O . ASP A 1 85 ? 20.661 3.315 -12.876 1.00 92.31 85 ASP A O 1
ATOM 679 N N . HIS A 1 86 ? 19.143 1.668 -12.774 1.00 86.56 86 HIS A N 1
ATOM 680 C CA . HIS A 1 86 ? 18.575 2.044 -11.475 1.00 86.56 86 HIS A CA 1
ATOM 681 C C . HIS A 1 86 ? 19.554 1.910 -10.295 1.00 86.56 86 HIS A C 1
ATOM 683 O O . HIS A 1 86 ? 19.420 2.632 -9.305 1.00 86.56 86 HIS A O 1
ATOM 689 N N . ASP A 1 87 ? 20.548 1.023 -10.379 1.00 88.12 87 ASP A N 1
ATOM 690 C CA . ASP A 1 87 ? 21.596 0.814 -9.366 1.00 88.12 87 ASP A CA 1
ATOM 691 C C . ASP A 1 87 ? 22.975 1.327 -9.817 1.00 88.12 87 ASP A C 1
ATOM 693 O O . ASP A 1 87 ? 23.997 1.044 -9.189 1.00 88.12 87 ASP A O 1
ATOM 697 N N . SER A 1 88 ? 23.005 2.137 -10.879 1.00 89.69 88 SER A N 1
ATOM 698 C CA . SER A 1 88 ? 24.216 2.801 -11.356 1.00 89.69 88 SER A CA 1
ATOM 699 C C . SER A 1 88 ? 24.850 3.689 -10.279 1.00 89.69 88 SER A C 1
ATOM 701 O O . SER A 1 88 ? 24.176 4.439 -9.573 1.00 89.69 88 SER A O 1
ATOM 703 N N . THR A 1 89 ? 26.182 3.668 -10.195 1.00 91.00 89 THR A N 1
ATOM 704 C CA . THR A 1 89 ? 26.954 4.599 -9.353 1.00 91.00 89 THR A CA 1
ATOM 705 C C . THR A 1 89 ? 26.994 6.015 -9.930 1.00 91.00 89 THR A 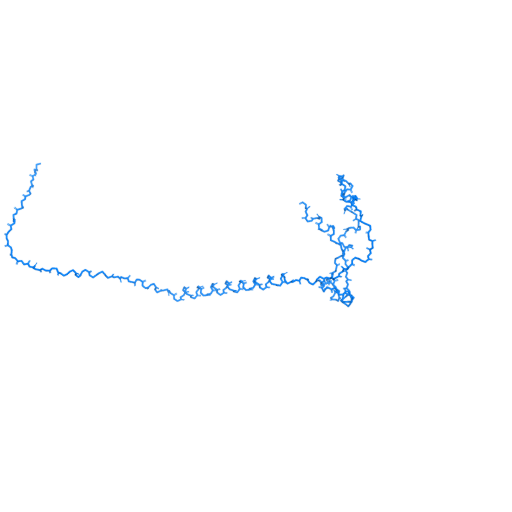C 1
ATOM 707 O O . THR A 1 89 ? 27.330 6.965 -9.221 1.00 91.00 89 THR A O 1
ATOM 710 N N . ASN A 1 90 ? 26.654 6.178 -11.213 1.00 93.94 90 ASN A N 1
ATOM 711 C CA . ASN A 1 90 ? 26.533 7.481 -11.848 1.00 93.94 90 ASN A CA 1
ATOM 712 C C . ASN A 1 90 ? 25.135 8.045 -11.593 1.00 93.94 90 ASN A C 1
ATOM 714 O O . ASN A 1 90 ? 24.145 7.572 -12.155 1.00 93.94 90 ASN A O 1
ATOM 718 N N . ARG A 1 91 ? 25.080 9.111 -10.790 1.00 89.31 91 ARG A N 1
ATOM 719 C CA . ARG A 1 91 ? 23.819 9.698 -10.352 1.00 89.31 91 ARG A CA 1
ATOM 720 C C . ARG A 1 91 ? 22.946 10.200 -11.501 1.00 89.31 91 ARG A C 1
ATOM 722 O O . ARG A 1 91 ? 21.740 10.028 -11.444 1.00 89.31 91 ARG A O 1
ATOM 729 N N . THR A 1 92 ? 23.532 10.731 -12.571 1.00 92.81 92 THR A N 1
ATOM 730 C CA . THR A 1 92 ? 22.767 11.199 -13.736 1.00 92.81 92 THR A CA 1
ATOM 731 C C . THR A 1 92 ? 22.051 10.053 -14.452 1.00 92.81 92 THR A C 1
ATOM 733 O O . THR A 1 92 ? 20.908 10.213 -14.867 1.00 92.81 92 THR A O 1
ATOM 736 N N . ILE A 1 93 ? 22.709 8.897 -14.578 1.00 93.75 93 ILE A N 1
ATOM 737 C CA . ILE A 1 93 ? 22.121 7.700 -15.201 1.00 93.75 93 ILE A CA 1
ATOM 738 C C . ILE A 1 93 ? 21.024 7.135 -14.298 1.00 93.75 93 ILE A C 1
ATOM 740 O O . ILE A 1 93 ? 19.919 6.864 -14.760 1.00 93.75 93 ILE A O 1
ATOM 744 N N . GLN A 1 94 ? 21.314 7.028 -13.002 1.00 90.75 94 GLN A N 1
ATOM 745 C CA . GLN A 1 94 ? 20.360 6.548 -12.012 1.00 90.75 94 GLN A CA 1
ATOM 746 C C . GLN A 1 94 ? 19.109 7.435 -11.938 1.00 90.75 94 GLN A C 1
ATOM 748 O O . GLN A 1 94 ? 17.996 6.916 -11.974 1.00 90.75 94 GLN A O 1
ATOM 753 N N . ASP A 1 95 ? 19.266 8.759 -11.877 1.00 89.19 95 ASP A N 1
ATOM 754 C CA . ASP A 1 95 ? 18.141 9.698 -11.828 1.00 89.19 95 ASP A CA 1
ATOM 755 C C . ASP A 1 95 ? 17.288 9.620 -13.098 1.00 89.19 95 ASP A C 1
ATOM 757 O O . ASP A 1 95 ? 16.062 9.633 -13.007 1.00 89.19 95 ASP A O 1
ATOM 761 N N . ALA A 1 96 ? 17.910 9.485 -14.275 1.00 91.12 96 ALA A N 1
ATOM 762 C CA . ALA A 1 96 ? 17.184 9.309 -15.530 1.00 91.12 96 ALA A CA 1
ATOM 763 C C . ALA A 1 96 ? 16.381 7.999 -15.549 1.00 91.12 96 ALA A C 1
ATOM 765 O O . ALA A 1 96 ? 15.221 8.012 -15.951 1.00 91.12 96 ALA A O 1
ATOM 766 N N . ALA A 1 97 ? 16.962 6.898 -15.062 1.00 90.19 97 ALA A N 1
ATOM 767 C CA . ALA A 1 97 ? 16.288 5.606 -14.984 1.00 90.19 97 ALA A CA 1
ATOM 768 C C . ALA A 1 97 ? 15.104 5.637 -14.006 1.00 90.19 97 ALA A C 1
ATOM 770 O O . ALA A 1 97 ? 14.030 5.131 -14.309 1.00 90.19 97 ALA A O 1
ATOM 771 N N . TRP A 1 98 ? 15.256 6.261 -12.836 1.00 86.06 98 TRP A N 1
ATOM 772 C CA . TRP A 1 98 ? 14.141 6.411 -11.895 1.00 86.06 98 TRP A CA 1
ATOM 773 C C . TRP A 1 98 ? 13.084 7.413 -12.360 1.00 86.06 98 TRP A C 1
ATOM 775 O O . TRP A 1 98 ? 11.934 7.280 -11.959 1.00 86.06 98 TRP A O 1
ATOM 785 N N . SER A 1 99 ? 13.442 8.364 -13.224 1.00 86.38 99 SER A N 1
ATOM 786 C CA . SER A 1 99 ? 12.507 9.319 -13.838 1.00 86.38 99 SER A CA 1
ATOM 787 C C . SER A 1 99 ? 11.797 8.761 -15.077 1.00 86.38 99 SER A C 1
ATOM 789 O O . SER A 1 99 ? 11.183 9.528 -15.821 1.00 86.38 99 SER A O 1
ATOM 791 N N . ASP A 1 100 ? 11.902 7.454 -15.332 1.00 85.94 100 ASP A N 1
ATOM 792 C CA . ASP A 1 100 ? 11.181 6.813 -16.426 1.00 85.94 100 ASP A CA 1
ATOM 793 C C . ASP A 1 100 ? 9.665 6.965 -16.228 1.00 85.94 100 ASP A C 1
ATOM 795 O O . ASP A 1 100 ? 9.121 6.758 -15.140 1.00 85.94 100 ASP A O 1
ATOM 799 N N . ARG A 1 101 ? 8.976 7.310 -17.316 1.00 80.81 101 ARG A N 1
ATOM 800 C CA . ARG A 1 101 ? 7.527 7.489 -17.363 1.00 80.81 101 ARG A CA 1
ATOM 801 C C . ARG A 1 101 ? 6.783 6.212 -16.962 1.00 80.81 101 ARG A C 1
ATOM 803 O O . ARG A 1 101 ? 5.732 6.269 -16.326 1.00 80.81 101 ARG A O 1
ATOM 810 N N . ASP A 1 102 ? 7.339 5.050 -17.285 1.00 79.75 102 ASP A N 1
ATOM 811 C CA . ASP A 1 102 ? 6.725 3.764 -16.952 1.00 79.75 102 ASP A CA 1
ATOM 812 C C . ASP A 1 102 ? 6.761 3.466 -15.435 1.00 79.75 102 ASP A C 1
ATOM 814 O O . ASP A 1 102 ? 6.037 2.590 -14.956 1.00 79.75 102 ASP A O 1
ATOM 818 N N . LEU A 1 103 ? 7.557 4.217 -14.661 1.00 77.31 103 LEU A N 1
ATOM 819 C CA . LEU A 1 103 ? 7.634 4.140 -13.197 1.00 77.31 103 LEU A CA 1
ATOM 820 C C . LEU A 1 103 ? 6.780 5.188 -12.473 1.00 77.31 103 LEU A C 1
ATOM 822 O O . LEU A 1 103 ? 6.764 5.211 -11.240 1.00 77.31 103 LEU A O 1
ATOM 826 N N . GLU A 1 104 ? 6.051 6.030 -13.206 1.00 77.44 104 GLU A N 1
ATOM 827 C CA . GLU A 1 104 ? 5.129 6.992 -12.608 1.00 77.44 104 GLU A CA 1
ATOM 828 C C . GLU A 1 104 ? 4.070 6.275 -11.754 1.00 77.44 104 GLU A C 1
ATOM 830 O O . GLU A 1 104 ? 3.534 5.225 -12.122 1.00 77.44 104 GLU A O 1
ATOM 835 N N . SER A 1 105 ? 3.735 6.864 -10.604 1.00 71.00 105 SER A N 1
ATOM 836 C CA . SER A 1 105 ? 2.909 6.234 -9.562 1.00 71.00 105 SER A CA 1
ATOM 837 C C . SER A 1 105 ? 1.534 5.756 -10.045 1.00 71.00 105 SER A C 1
ATOM 839 O O . SER A 1 105 ? 0.991 4.784 -9.520 1.00 71.00 105 SER A O 1
ATOM 841 N N . TRP A 1 106 ? 0.970 6.379 -11.082 1.00 73.69 106 TRP A N 1
ATOM 842 C CA . TRP A 1 106 ? -0.325 5.984 -11.637 1.00 73.69 106 TRP A CA 1
ATOM 843 C C . TRP A 1 106 ? -0.271 4.755 -12.555 1.00 73.69 106 TRP A C 1
ATOM 845 O O . TRP A 1 106 ? -1.295 4.094 -12.711 1.00 73.69 106 TRP A O 1
ATOM 855 N N . HIS A 1 107 ? 0.884 4.402 -13.132 1.00 77.50 107 HIS A N 1
ATOM 856 C CA . HIS A 1 107 ? 1.026 3.194 -13.961 1.00 77.50 107 HIS A CA 1
ATOM 857 C C . HIS A 1 107 ? 1.053 1.905 -13.121 1.00 77.50 107 HIS A C 1
ATOM 859 O O . HIS A 1 107 ? 0.806 0.813 -13.635 1.00 77.50 107 HIS A O 1
ATOM 865 N N . GLY A 1 108 ? 1.290 2.028 -11.811 1.00 78.50 108 GLY A N 1
ATOM 866 C CA . GLY A 1 108 ? 1.290 0.923 -10.855 1.00 78.50 108 GLY A CA 1
ATOM 867 C C . GLY A 1 108 ? -0.068 0.605 -10.232 1.00 78.50 108 GLY A C 1
ATOM 868 O O . GLY A 1 108 ? -0.137 -0.311 -9.417 1.00 78.50 108 GLY A O 1
ATOM 869 N N . MET A 1 109 ? -1.141 1.326 -10.568 1.00 85.44 109 MET A N 1
ATOM 870 C CA . MET A 1 109 ? -2.452 1.170 -9.928 1.00 85.44 109 MET A CA 1
ATOM 871 C C . MET A 1 109 ? -3.522 0.748 -10.932 1.00 85.44 109 MET A C 1
ATOM 873 O O . MET A 1 109 ? -3.663 1.337 -12.000 1.00 85.44 109 MET A O 1
ATOM 877 N N . VAL A 1 110 ? -4.326 -0.250 -10.570 1.00 89.44 110 VAL A N 1
ATOM 878 C CA . VAL A 1 110 ? -5.453 -0.717 -11.385 1.00 89.44 110 VAL A CA 1
ATOM 879 C C . VAL A 1 110 ? -6.735 -0.784 -10.566 1.00 89.44 110 VAL A C 1
ATOM 881 O O . VAL A 1 110 ? -6.732 -1.166 -9.396 1.00 89.44 110 VAL A O 1
ATOM 884 N N . ALA A 1 111 ? -7.848 -0.418 -11.198 1.00 93.56 111 ALA A N 1
ATOM 885 C CA . ALA A 1 111 ? -9.182 -0.572 -10.635 1.00 93.56 111 ALA A CA 1
ATOM 886 C C . ALA A 1 111 ? -9.771 -1.907 -11.108 1.00 93.56 111 ALA A C 1
ATOM 888 O O . ALA A 1 111 ? -10.078 -2.055 -12.293 1.00 93.56 111 ALA A O 1
ATOM 889 N N . LEU A 1 112 ? -9.931 -2.875 -10.204 1.00 93.88 112 LEU A N 1
ATOM 890 C CA . LEU A 1 112 ? -10.524 -4.177 -10.534 1.00 93.88 112 LEU A CA 1
ATOM 891 C C . LEU A 1 112 ? -11.953 -4.258 -10.010 1.00 93.88 112 LEU A C 1
ATOM 893 O O . LEU A 1 112 ? -12.212 -3.857 -8.878 1.00 93.88 112 LEU A O 1
ATOM 897 N N . ASP A 1 113 ? -12.854 -4.806 -10.826 1.00 96.19 113 ASP A N 1
ATOM 898 C CA . ASP A 1 113 ? -14.217 -5.154 -10.409 1.00 96.19 113 ASP A CA 1
ATOM 899 C C . ASP A 1 113 ? -14.195 -6.204 -9.295 1.00 96.19 113 ASP A C 1
ATOM 901 O O . ASP A 1 113 ? -13.376 -7.128 -9.328 1.00 96.19 113 ASP A O 1
ATOM 905 N N . ASP A 1 114 ? -15.115 -6.091 -8.340 1.00 93.38 114 ASP A N 1
ATOM 906 C CA . ASP A 1 114 ? -15.214 -7.006 -7.200 1.00 93.38 114 ASP A CA 1
ATOM 907 C C . ASP A 1 114 ? -15.363 -8.471 -7.627 1.00 93.38 114 ASP A C 1
ATOM 909 O O . ASP A 1 114 ? -14.736 -9.354 -7.039 1.00 93.38 114 ASP A O 1
ATOM 913 N N . ASN A 1 115 ? -16.132 -8.746 -8.685 1.00 94.69 115 ASN A N 1
ATOM 914 C CA . ASN A 1 115 ? -16.318 -10.114 -9.168 1.00 94.69 115 ASN A CA 1
ATOM 915 C C . ASN A 1 115 ? -15.030 -10.656 -9.789 1.00 94.69 115 ASN A C 1
ATOM 917 O O . ASN A 1 115 ? -14.674 -11.821 -9.593 1.00 94.69 115 ASN A O 1
ATOM 921 N N . HIS A 1 116 ? -14.307 -9.807 -10.523 1.00 93.94 116 HIS A N 1
ATOM 922 C CA . HIS A 1 116 ? -13.035 -10.190 -11.119 1.00 93.94 116 HIS A CA 1
ATOM 923 C C . HIS A 1 116 ? -11.970 -10.425 -10.043 1.00 93.94 116 HIS A C 1
ATOM 925 O O . HIS A 1 116 ? -11.298 -11.456 -10.060 1.00 93.94 116 HIS A O 1
ATOM 931 N N . ALA A 1 117 ? -11.869 -9.534 -9.058 1.00 92.56 117 ALA A N 1
ATOM 932 C CA . ALA A 1 117 ? -10.965 -9.699 -7.927 1.00 92.56 117 ALA A CA 1
ATOM 933 C C . ALA A 1 117 ? -11.264 -10.979 -7.128 1.00 92.56 117 ALA A C 1
ATOM 935 O O . ALA A 1 117 ? -10.345 -11.741 -6.824 1.00 92.56 117 ALA A O 1
ATOM 936 N N . ALA A 1 118 ? -12.542 -11.268 -6.864 1.00 90.81 118 ALA A N 1
ATOM 937 C CA . ALA A 1 118 ? -12.963 -12.497 -6.197 1.00 90.81 118 ALA A CA 1
ATOM 938 C C . ALA A 1 118 ? -12.610 -13.754 -7.008 1.00 90.81 118 ALA A C 1
ATOM 940 O O . ALA A 1 118 ? -12.186 -14.753 -6.429 1.00 90.81 118 ALA A O 1
ATOM 941 N N . SER A 1 119 ? -12.715 -13.703 -8.342 1.00 91.81 119 SER A N 1
ATOM 942 C CA . SER A 1 119 ? -12.324 -14.823 -9.214 1.00 91.81 119 SER A CA 1
ATOM 943 C C . SER A 1 119 ? -10.827 -15.153 -9.148 1.00 91.81 119 SER A C 1
ATOM 945 O O . SER A 1 119 ? -10.431 -16.291 -9.396 1.00 91.81 119 SER A O 1
ATOM 947 N N . LEU A 1 120 ? -10.004 -14.169 -8.777 1.00 88.25 120 LEU A N 1
ATOM 948 C CA . LEU A 1 120 ? -8.559 -14.295 -8.578 1.00 88.25 120 LEU A CA 1
ATOM 949 C C . LEU A 1 120 ? -8.180 -14.536 -7.103 1.00 88.25 120 LEU A C 1
ATOM 951 O O . LEU A 1 120 ? -6.998 -14.500 -6.761 1.00 88.25 120 LEU A O 1
ATOM 955 N N . ASP A 1 121 ? -9.171 -14.756 -6.230 1.00 87.50 121 ASP A N 1
ATOM 956 C CA . ASP A 1 121 ? -9.034 -14.881 -4.770 1.00 87.50 121 ASP A CA 1
ATOM 957 C C . ASP A 1 121 ? -8.309 -13.693 -4.102 1.00 87.50 121 ASP A C 1
ATOM 959 O O . ASP A 1 121 ? -7.694 -13.803 -3.033 1.00 87.50 121 ASP A O 1
ATOM 963 N N . LEU A 1 122 ? -8.396 -12.512 -4.718 1.00 87.12 122 LEU A N 1
ATOM 964 C CA . LEU A 1 122 ? -7.819 -11.298 -4.159 1.00 87.12 122 LEU A CA 1
ATOM 965 C C . LEU A 1 122 ? -8.672 -10.800 -2.978 1.00 87.12 122 LEU A C 1
ATOM 967 O O . LEU A 1 122 ? -9.904 -10.876 -3.015 1.00 87.12 122 LEU A O 1
ATOM 971 N N . PRO A 1 123 ? -8.049 -10.299 -1.897 1.00 87.56 123 PRO A N 1
ATOM 972 C CA . PRO A 1 123 ? -8.783 -9.640 -0.826 1.00 87.56 123 PRO A CA 1
ATOM 973 C C . PRO A 1 123 ? -9.400 -8.331 -1.332 1.00 87.56 123 PRO A C 1
ATOM 975 O O . PRO A 1 123 ? -8.786 -7.633 -2.134 1.00 87.56 123 PRO A O 1
ATOM 978 N N . HIS A 1 124 ? -10.575 -7.969 -0.807 1.00 87.62 124 HIS A N 1
ATOM 979 C CA . HIS A 1 124 ? -11.183 -6.670 -1.096 1.00 87.62 124 HIS A CA 1
ATOM 980 C C . HIS A 1 124 ? -10.231 -5.544 -0.700 1.00 87.62 124 HIS A C 1
ATOM 982 O O . HIS A 1 124 ? -9.775 -5.474 0.445 1.00 87.62 124 HIS A O 1
ATOM 988 N N . SER A 1 125 ? -9.961 -4.663 -1.651 1.00 90.38 125 SER A N 1
ATOM 989 C CA . SER A 1 125 ? -9.129 -3.492 -1.441 1.00 90.38 125 SER A CA 1
ATOM 990 C C . SER A 1 125 ? -9.965 -2.237 -1.180 1.00 90.38 125 SER A C 1
ATOM 992 O O . SER A 1 125 ? -11.198 -2.274 -1.111 1.00 90.38 125 SER A O 1
ATOM 994 N N . GLN A 1 126 ? -9.285 -1.107 -0.981 1.00 91.31 126 GLN A N 1
ATOM 995 C CA . GLN A 1 126 ? -9.943 0.185 -0.824 1.00 91.31 126 GLN A CA 1
ATOM 996 C C . GLN A 1 126 ? -10.790 0.511 -2.059 1.00 91.31 126 GLN A C 1
ATOM 998 O O . GLN A 1 126 ? -10.372 0.265 -3.189 1.00 91.31 126 GLN A O 1
ATOM 1003 N N . ARG A 1 127 ? -11.977 1.088 -1.845 1.00 93.81 127 ARG A N 1
ATOM 1004 C CA . ARG A 1 127 ? -12.884 1.472 -2.931 1.00 93.81 127 ARG A CA 1
ATOM 1005 C C . ARG A 1 127 ? -12.272 2.530 -3.834 1.00 93.81 127 ARG A C 1
ATOM 1007 O O . ARG A 1 127 ? -11.648 3.478 -3.356 1.00 93.81 127 ARG A O 1
ATOM 1014 N N . TRP A 1 128 ? -12.509 2.377 -5.132 1.00 92.94 128 TRP A N 1
ATOM 1015 C CA . TRP A 1 128 ? -12.166 3.402 -6.101 1.00 92.94 128 TRP A CA 1
ATOM 1016 C C . TRP A 1 128 ? -13.007 4.665 -5.831 1.00 92.94 128 TRP A C 1
ATOM 1018 O O . TRP A 1 128 ? -14.212 4.537 -5.589 1.00 92.94 128 TRP A O 1
ATOM 1028 N N . PRO A 1 129 ? -12.437 5.889 -5.858 1.00 90.25 129 PRO A N 1
ATOM 1029 C CA . PRO A 1 129 ? -13.112 7.058 -5.280 1.00 90.25 129 PRO A CA 1
ATOM 1030 C C . PRO A 1 129 ? -14.476 7.395 -5.903 1.00 90.25 129 PRO A C 1
ATOM 1032 O O . PRO A 1 129 ? -15.349 7.923 -5.219 1.00 90.25 129 PRO A O 1
ATOM 1035 N N . TRP A 1 130 ? -14.680 7.061 -7.179 1.00 92.19 130 TRP A N 1
ATOM 1036 C CA . TRP A 1 130 ? -15.925 7.313 -7.918 1.00 92.19 130 TRP A CA 1
ATOM 1037 C C . TRP A 1 130 ? -16.615 6.047 -8.453 1.00 92.19 130 TRP A C 1
ATOM 1039 O O . TRP A 1 130 ? -17.620 6.160 -9.148 1.00 92.19 130 TRP A O 1
ATOM 1049 N N . ASP A 1 131 ? -16.110 4.850 -8.139 1.00 93.00 131 ASP A N 1
ATOM 1050 C CA . ASP A 1 131 ? -16.710 3.579 -8.565 1.00 93.00 131 ASP A C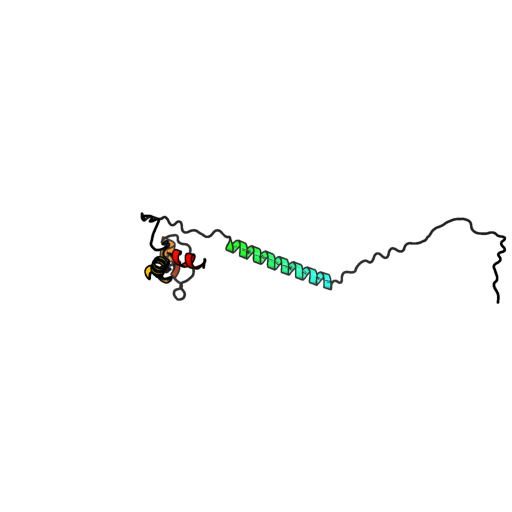A 1
ATOM 1051 C C . ASP A 1 131 ? -16.712 2.583 -7.399 1.00 93.00 131 ASP A C 1
ATOM 1053 O O . ASP A 1 131 ? -15.697 1.979 -7.056 1.00 93.00 131 ASP A O 1
ATOM 1057 N N . GLN A 1 132 ? -17.874 2.430 -6.764 1.00 92.25 132 GLN A N 1
ATOM 1058 C CA . GLN A 1 132 ? -18.027 1.613 -5.557 1.00 92.25 132 GLN A CA 1
ATOM 1059 C C . GLN A 1 132 ? -17.960 0.103 -5.831 1.00 92.25 132 GLN A C 1
ATOM 1061 O O . GLN A 1 132 ? -17.829 -0.669 -4.883 1.00 92.25 132 GLN A O 1
ATOM 1066 N N . PHE A 1 133 ? -18.024 -0.318 -7.098 1.00 94.38 133 PHE A N 1
ATOM 1067 C CA . PHE A 1 133 ? -17.931 -1.726 -7.500 1.00 94.38 133 PHE A CA 1
ATOM 1068 C C . PHE A 1 133 ? -16.502 -2.154 -7.834 1.00 94.38 133 PHE A C 1
ATOM 1070 O O . PHE A 1 133 ? -16.264 -3.316 -8.167 1.00 94.38 133 PHE A O 1
ATOM 1077 N N . LYS A 1 134 ? -15.547 -1.220 -7.741 1.00 95.56 134 LYS A N 1
ATOM 1078 C CA . LYS A 1 134 ? -14.135 -1.481 -7.989 1.00 95.56 134 LYS A CA 1
ATOM 1079 C C . LYS A 1 134 ? -13.285 -1.233 -6.754 1.00 95.56 134 LYS A C 1
ATOM 1081 O O . LYS A 1 134 ? -13.512 -0.300 -5.977 1.00 95.56 134 LYS A O 1
ATOM 1086 N N . GLY A 1 135 ? -12.273 -2.074 -6.599 1.00 93.81 135 GLY A N 1
ATOM 1087 C CA . GLY A 1 135 ? -11.190 -1.903 -5.641 1.00 93.81 135 GLY A CA 1
ATOM 1088 C C . GLY A 1 135 ? -9.924 -1.365 -6.312 1.00 93.81 135 GLY A C 1
ATOM 1089 O O . GLY A 1 135 ? -9.647 -1.681 -7.469 1.00 93.81 135 GLY A O 1
ATOM 1090 N N . VAL A 1 136 ? -9.144 -0.568 -5.582 1.00 92.31 136 VAL A N 1
ATOM 1091 C CA . VAL A 1 136 ? -7.802 -0.101 -5.966 1.00 92.31 136 VAL A CA 1
ATOM 1092 C C . VAL A 1 136 ? -6.788 -1.212 -5.683 1.00 92.31 136 VAL A C 1
ATOM 1094 O O . VAL A 1 136 ? -6.665 -1.646 -4.540 1.00 92.31 136 VAL A O 1
ATOM 1097 N N . TYR A 1 137 ? -6.040 -1.669 -6.682 1.00 89.06 137 TYR A N 1
ATOM 1098 C CA . TYR A 1 137 ? -4.956 -2.642 -6.511 1.00 89.06 137 TYR A CA 1
ATOM 1099 C C . TYR A 1 137 ? -3.642 -2.055 -7.015 1.00 89.06 137 TYR A C 1
ATOM 1101 O O . TYR A 1 137 ? -3.596 -1.475 -8.096 1.00 89.06 137 TYR A O 1
ATOM 1109 N N . ILE A 1 138 ? -2.576 -2.221 -6.232 1.00 86.12 138 ILE A N 1
ATOM 1110 C CA . ILE A 1 138 ? -1.235 -1.728 -6.559 1.00 86.12 138 ILE A CA 1
ATOM 1111 C C . ILE A 1 138 ? -0.403 -2.909 -7.067 1.00 86.12 138 ILE A C 1
ATOM 1113 O O . ILE A 1 138 ? -0.238 -3.909 -6.368 1.00 86.12 138 ILE A O 1
ATOM 1117 N N . LEU A 1 139 ? 0.089 -2.801 -8.297 1.00 78.94 139 LEU A N 1
ATOM 1118 C CA . LEU A 1 139 ? 0.870 -3.813 -9.006 1.00 78.94 139 LEU A CA 1
ATOM 1119 C C . LEU A 1 139 ? 2.375 -3.648 -8.778 1.00 78.94 139 LEU A C 1
ATOM 1121 O O . LEU A 1 139 ? 3.107 -4.638 -8.755 1.00 78.94 139 LEU A O 1
ATOM 1125 N N . THR A 1 140 ? 2.842 -2.412 -8.601 1.00 70.06 140 THR A N 1
ATOM 1126 C CA . THR A 1 140 ? 4.264 -2.090 -8.461 1.00 70.06 140 THR A CA 1
ATOM 1127 C C . THR A 1 140 ? 4.474 -1.150 -7.275 1.00 70.06 140 THR A C 1
ATOM 1129 O O . THR A 1 140 ? 3.887 -0.081 -7.192 1.00 70.06 140 THR A O 1
ATOM 1132 N N . GLY A 1 141 ? 5.308 -1.570 -6.319 1.00 64.06 141 GLY A N 1
ATOM 1133 C CA . GLY A 1 141 ? 5.698 -0.751 -5.162 1.00 64.06 141 GLY A CA 1
ATOM 1134 C C . GLY A 1 141 ? 7.140 -0.244 -5.228 1.00 64.06 141 GLY A C 1
ATOM 1135 O O . GLY A 1 141 ? 7.598 0.392 -4.290 1.00 64.06 141 GLY A O 1
ATOM 1136 N N . ALA A 1 142 ? 7.891 -0.559 -6.289 1.00 63.53 142 ALA A N 1
ATOM 1137 C CA . ALA A 1 142 ? 9.337 -0.330 -6.318 1.00 63.53 142 ALA A CA 1
ATOM 1138 C C . ALA A 1 142 ? 9.707 1.163 -6.264 1.00 63.53 142 ALA A C 1
ATOM 1140 O O . ALA A 1 142 ? 10.562 1.542 -5.467 1.00 63.53 142 ALA A O 1
ATOM 1141 N N . HIS A 1 143 ? 9.033 2.006 -7.052 1.00 61.09 143 HIS A N 1
ATOM 1142 C CA . HIS A 1 143 ? 9.276 3.450 -7.057 1.00 61.09 143 HIS A CA 1
ATOM 1143 C C . HIS A 1 143 ? 8.761 4.117 -5.766 1.00 61.09 143 HIS A C 1
ATOM 1145 O O . HIS A 1 143 ? 9.465 4.919 -5.160 1.00 61.09 143 HIS A O 1
ATOM 1151 N N . GLU A 1 144 ? 7.593 3.701 -5.259 1.00 62.28 144 GLU A N 1
ATOM 1152 C CA . GLU A 1 144 ? 7.040 4.245 -4.007 1.00 62.28 144 GLU A CA 1
ATOM 1153 C C . GLU A 1 144 ? 7.869 3.879 -2.763 1.00 62.28 144 GLU A C 1
ATOM 1155 O O . GLU A 1 144 ? 7.991 4.679 -1.838 1.00 62.28 144 GLU A O 1
ATOM 1160 N N . LEU A 1 145 ? 8.479 2.689 -2.736 1.00 63.75 145 LEU A N 1
ATOM 1161 C CA . LEU A 1 145 ? 9.317 2.246 -1.619 1.00 63.75 145 LEU A CA 1
ATOM 1162 C C . LEU A 1 145 ? 10.714 2.879 -1.633 1.00 63.75 145 LEU A C 1
ATOM 1164 O O . LEU A 1 145 ? 11.284 3.087 -0.563 1.00 63.75 145 LEU A O 1
ATOM 1168 N N . HIS A 1 146 ? 11.270 3.197 -2.807 1.00 63.28 146 HIS A N 1
ATOM 1169 C CA . HIS A 1 146 ? 12.579 3.851 -2.904 1.00 63.28 146 HIS A CA 1
ATOM 1170 C C . HIS A 1 146 ? 12.536 5.296 -2.378 1.00 63.28 146 HIS A C 1
ATOM 1172 O O . HIS A 1 146 ? 13.455 5.721 -1.683 1.00 63.28 146 HIS A O 1
ATOM 1178 N N . CYS A 1 147 ? 11.439 6.024 -2.617 1.00 62.41 147 CYS A N 1
ATOM 1179 C CA . CYS A 1 147 ? 11.270 7.406 -2.153 1.00 62.41 147 CYS A CA 1
ATOM 1180 C C . CYS A 1 147 ? 11.046 7.557 -0.635 1.00 62.41 147 CYS A C 1
ATOM 1182 O O . CYS A 1 147 ? 11.107 8.674 -0.130 1.00 62.41 147 CYS A O 1
ATOM 1184 N N . LEU A 1 148 ? 10.790 6.471 0.108 1.00 54.19 148 LEU A N 1
ATOM 1185 C CA . LEU A 1 148 ? 10.631 6.517 1.571 1.00 54.19 148 LEU A CA 1
ATOM 1186 C C . LEU A 1 148 ? 11.963 6.622 2.330 1.00 54.19 148 LEU A C 1
ATOM 1188 O O . LEU A 1 148 ? 11.958 6.923 3.523 1.00 54.19 148 LEU A O 1
ATOM 1192 N N . VAL A 1 149 ? 13.091 6.379 1.660 1.00 50.94 149 VAL A N 1
ATOM 1193 C CA . VAL A 1 149 ? 14.433 6.548 2.226 1.00 50.94 149 VAL A CA 1
ATOM 1194 C C . VAL A 1 149 ? 15.151 7.628 1.422 1.00 50.94 149 VAL A C 1
ATOM 1196 O O . VAL A 1 149 ? 15.946 7.331 0.534 1.00 50.94 149 VAL A O 1
ATOM 1199 N N . SER A 1 150 ? 14.823 8.887 1.714 1.00 41.16 150 SER A N 1
ATOM 1200 C CA . SER A 1 150 ? 15.613 10.053 1.301 1.00 41.16 150 SER A CA 1
ATOM 1201 C C . SER A 1 150 ? 16.510 10.517 2.437 1.00 41.16 150 SER A C 1
ATOM 1203 O O . SER A 1 150 ? 15.945 10.714 3.541 1.00 41.16 150 SER A O 1
#

pLDDT: mean 76.12, std 18.07, range [36.69, 98.06]

Sequence (150 aa):
MDRSHALNSTRTGPEEDDEDGQGAYQWHTQRSSRSPRTSCLALLRTLILLASLSLNAVLLHRQYAKPRTAHLRRNLPLVYVAHTDHDSTNRTIQDAAWSDRDLESWHGMVALDDNHAASLDLPHSQRWPWDQFKGVYILTGAHELHCLVS

Radius of gyration: 43.41 Å; chains: 1; bounding box: 45×62×124 Å

Secondary structure (DSSP, 8-state):
-----------------------------------HHHHHHHHHHHHHHHHHHHHHHHHHHHHHSPP--------S-PPP-S--GGG-SSHHHHHHHHT-GGGSTTTTEEEEEHHHHHHTTPPP-PEETTEEEEEEEES--HHHHHTT--